Protein AF-A0A2V3ZUW6-F1 (afdb_monomer_lite)

Radius of gyration: 17.03 Å; chains: 1; bounding box: 32×20×54 Å

Structure (mmCIF, N/CA/C/O backbone):
data_AF-A0A2V3ZUW6-F1
#
_entry.id   AF-A0A2V3ZUW6-F1
#
loop_
_atom_site.group_PDB
_atom_site.id
_atom_site.type_symbol
_atom_site.label_atom_id
_atom_site.label_alt_id
_atom_site.label_comp_id
_atom_site.label_asym_id
_atom_site.label_entity_id
_atom_site.label_seq_id
_atom_site.pdbx_PDB_ins_code
_atom_site.Cartn_x
_atom_site.Cartn_y
_atom_site.Cartn_z
_atom_site.occupancy
_atom_site.B_iso_or_equiv
_atom_site.auth_seq_id
_atom_site.auth_comp_id
_atom_site.auth_asym_id
_atom_site.auth_atom_id
_atom_site.pdbx_PDB_model_num
ATOM 1 N N . MET A 1 1 ? -8.734 1.538 32.361 1.00 53.47 1 MET A N 1
ATOM 2 C CA . MET A 1 1 ? -8.189 0.383 31.616 1.00 53.47 1 MET A CA 1
ATOM 3 C C . MET A 1 1 ? -9.386 -0.447 31.164 1.00 53.47 1 MET A C 1
ATOM 5 O O . MET A 1 1 ? -10.097 -0.936 32.032 1.00 53.47 1 MET A O 1
ATOM 9 N N . LYS A 1 2 ? -9.727 -0.479 29.866 1.00 53.44 2 LYS A N 1
ATOM 10 C CA . LYS A 1 2 ? -10.849 -1.311 29.388 1.00 53.44 2 LYS A CA 1
ATOM 11 C C . LYS A 1 2 ? -10.418 -2.779 29.467 1.00 53.44 2 LYS A C 1
ATOM 13 O O . LYS A 1 2 ? -9.372 -3.121 28.927 1.00 53.44 2 LYS A O 1
ATOM 18 N N . MET A 1 3 ? -11.182 -3.609 30.176 1.00 56.53 3 MET A N 1
ATOM 19 C CA . MET A 1 3 ? -10.997 -5.061 30.162 1.00 56.53 3 MET A CA 1
ATOM 20 C C . MET A 1 3 ? -11.680 -5.608 28.910 1.00 56.53 3 MET A C 1
ATOM 22 O O . MET A 1 3 ? -12.895 -5.490 28.779 1.00 56.53 3 MET A O 1
ATOM 26 N N . TYR A 1 4 ? -10.891 -6.152 27.987 1.00 63.50 4 TYR A N 1
ATOM 27 C CA . TYR A 1 4 ? -11.391 -6.842 26.801 1.00 63.50 4 TYR A CA 1
ATOM 28 C C . TYR A 1 4 ? -11.782 -8.271 27.181 1.00 63.50 4 TYR A C 1
ATOM 30 O O . TYR A 1 4 ? -11.039 -8.948 27.895 1.00 63.50 4 TYR A O 1
ATOM 38 N N . THR A 1 5 ? -12.948 -8.732 26.733 1.00 70.94 5 THR A N 1
ATOM 39 C CA . THR A 1 5 ? -13.321 -10.143 26.871 1.00 70.94 5 THR A CA 1
ATOM 40 C C . THR A 1 5 ? -12.523 -10.993 25.876 1.00 70.94 5 THR A C 1
ATOM 42 O O . THR A 1 5 ? -11.976 -10.475 24.902 1.00 70.94 5 THR A O 1
ATOM 45 N N . GLY A 1 6 ? -12.457 -12.314 26.082 1.00 67.88 6 GLY A N 1
ATOM 46 C CA . GLY A 1 6 ? -11.737 -13.212 25.165 1.00 67.88 6 GLY A CA 1
ATOM 47 C C . GLY A 1 6 ? -12.228 -13.142 23.709 1.00 67.88 6 GLY A C 1
ATOM 48 O O . GLY A 1 6 ? -11.449 -13.380 22.793 1.00 67.88 6 GLY A O 1
ATOM 49 N N . LYS A 1 7 ? -13.493 -12.754 23.492 1.00 68.25 7 LYS A N 1
ATOM 50 C CA . LYS A 1 7 ? -14.067 -12.521 22.162 1.00 68.25 7 LYS A CA 1
ATOM 51 C C . LYS A 1 7 ? -13.586 -11.200 21.550 1.00 68.25 7 LYS A C 1
ATOM 53 O O . LYS A 1 7 ? -13.155 -11.191 20.404 1.00 68.25 7 LYS A O 1
ATOM 58 N N . ASP A 1 8 ? -13.579 -10.119 22.332 1.00 72.56 8 ASP A N 1
ATOM 59 C CA . ASP A 1 8 ? -13.135 -8.799 21.858 1.00 72.56 8 ASP A CA 1
ATOM 60 C C . ASP A 1 8 ? -11.656 -8.810 21.452 1.00 72.56 8 ASP A C 1
ATOM 62 O O . ASP A 1 8 ? -11.262 -8.158 20.488 1.00 72.56 8 ASP A O 1
ATOM 66 N N . LEU A 1 9 ? -10.832 -9.577 22.175 1.00 74.44 9 LEU A N 1
ATOM 67 C CA . LEU A 1 9 ? -9.412 -9.718 21.862 1.00 74.44 9 LEU A CA 1
ATOM 68 C C . LEU A 1 9 ? -9.205 -10.356 20.480 1.00 74.44 9 LEU A C 1
ATOM 70 O O . LEU A 1 9 ? -8.369 -9.902 19.705 1.00 74.44 9 LEU A O 1
ATOM 74 N N . HIS A 1 10 ? -10.001 -11.378 20.171 1.00 78.81 10 HIS A N 1
ATOM 75 C CA . HIS A 1 10 ? -9.935 -12.120 18.919 1.00 78.81 10 HIS A CA 1
ATOM 76 C C . HIS A 1 10 ? -10.393 -11.273 17.720 1.00 78.81 10 HIS A C 1
ATOM 78 O O . HIS A 1 10 ? -9.739 -11.264 16.677 1.00 78.81 10 HIS A O 1
ATOM 84 N N . ASP A 1 11 ? -11.462 -10.490 17.890 1.00 82.19 11 ASP A N 1
ATOM 85 C CA . ASP A 1 11 ? -11.970 -9.582 16.856 1.00 82.19 11 ASP A CA 1
ATOM 86 C C . ASP A 1 11 ? -10.972 -8.448 16.549 1.00 82.19 11 ASP A C 1
ATOM 88 O O . ASP A 1 11 ? -10.775 -8.083 15.386 1.00 82.19 11 ASP A O 1
ATOM 92 N N . ILE A 1 12 ? -10.276 -7.931 17.571 1.00 84.31 12 ILE A N 1
ATOM 93 C CA . ILE A 1 12 ? -9.203 -6.940 17.392 1.00 84.31 12 ILE A CA 1
ATOM 94 C C . ILE A 1 12 ? -8.036 -7.544 16.610 1.00 84.31 12 ILE A C 1
ATOM 96 O O . ILE A 1 12 ? -7.533 -6.892 15.696 1.00 84.31 12 ILE A O 1
ATOM 100 N N . THR A 1 13 ? -7.623 -8.776 16.923 1.00 86.06 13 THR A N 1
ATOM 101 C CA . THR A 1 13 ? -6.543 -9.452 16.190 1.00 86.06 13 THR A CA 1
ATOM 102 C C . THR A 1 13 ? -6.888 -9.607 14.712 1.00 86.06 13 THR A C 1
ATOM 104 O O . THR A 1 13 ? -6.084 -9.234 13.862 1.00 86.06 13 THR A O 1
ATOM 107 N N . TYR A 1 14 ? -8.098 -10.061 14.380 1.00 87.12 14 TYR A N 1
ATOM 108 C CA . TYR A 1 14 ? -8.505 -10.177 12.977 1.00 87.12 14 TYR A CA 1
ATOM 109 C C . TYR A 1 14 ? -8.547 -8.839 12.248 1.00 87.12 14 TYR A C 1
ATOM 111 O O . TYR A 1 14 ? -8.097 -8.746 11.106 1.00 87.12 14 TYR A O 1
ATOM 119 N N . ALA A 1 15 ? -9.066 -7.797 12.895 1.00 86.94 15 ALA A N 1
ATOM 120 C CA . ALA A 1 15 ? -9.102 -6.469 12.304 1.00 86.94 15 ALA A CA 1
ATOM 121 C C . ALA A 1 15 ? -7.689 -5.896 12.099 1.00 86.94 15 ALA A C 1
ATOM 123 O O . ALA A 1 15 ? -7.438 -5.258 11.080 1.00 86.94 15 ALA A O 1
ATOM 124 N N . GLN A 1 16 ? -6.749 -6.160 13.011 1.00 88.56 16 GLN A N 1
ATOM 125 C CA . GLN A 1 16 ?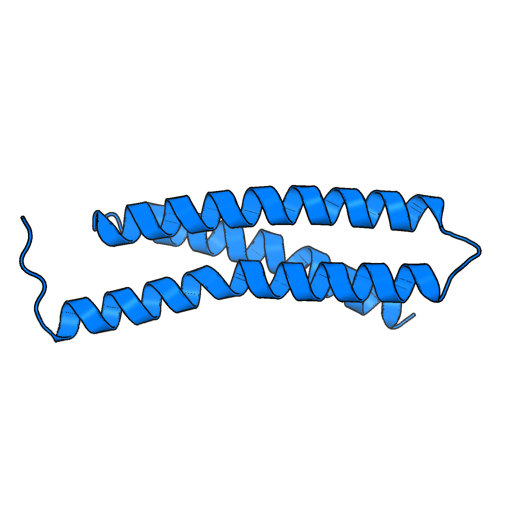 -5.343 -5.782 12.839 1.00 88.56 16 GLN A CA 1
ATOM 126 C C . GLN A 1 16 ? -4.713 -6.485 11.637 1.00 88.56 16 GLN A C 1
ATOM 128 O O . GLN A 1 16 ? -4.169 -5.803 10.771 1.00 88.56 16 GLN A O 1
ATOM 133 N N . THR A 1 17 ? -4.868 -7.807 11.530 1.00 90.00 17 THR A N 1
ATOM 134 C CA . THR A 1 17 ? -4.362 -8.577 10.384 1.00 90.00 17 THR A CA 1
ATOM 135 C C . THR A 1 17 ? -4.974 -8.097 9.066 1.00 90.00 17 THR A C 1
ATOM 137 O O . THR A 1 17 ? -4.276 -7.936 8.071 1.00 90.00 17 THR A O 1
ATOM 140 N N . ALA A 1 18 ? -6.272 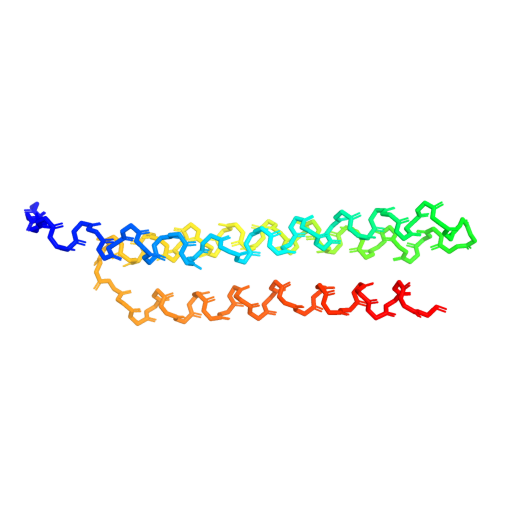-7.783 9.038 1.00 90.38 18 ALA A N 1
ATOM 141 C CA . ALA A 1 18 ? -6.910 -7.245 7.837 1.00 90.38 18 ALA A CA 1
ATOM 142 C C . ALA A 1 18 ? -6.360 -5.865 7.427 1.00 90.38 18 ALA A C 1
ATOM 144 O O . ALA A 1 18 ? -6.353 -5.533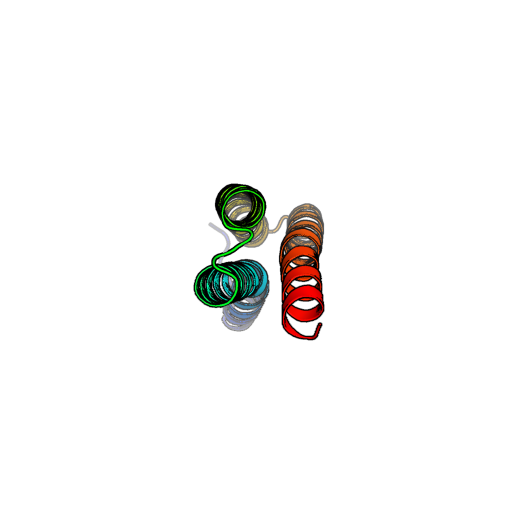 6.241 1.00 90.38 18 ALA A O 1
ATOM 145 N N . LEU A 1 19 ? -5.904 -5.052 8.384 1.00 91.62 19 LEU A N 1
ATOM 146 C CA . LEU A 1 19 ? -5.298 -3.743 8.124 1.00 91.62 19 LEU A CA 1
ATOM 147 C C . LEU A 1 19 ? -3.830 -3.834 7.674 1.00 91.62 19 LEU A C 1
ATOM 149 O O . LEU A 1 19 ? -3.316 -2.841 7.160 1.00 91.62 19 LEU A O 1
ATOM 153 N N . GLU A 1 20 ? -3.176 -4.986 7.846 1.00 91.75 20 GLU A N 1
ATOM 154 C CA . GLU A 1 20 ? -1.798 -5.253 7.397 1.00 91.75 20 GLU A CA 1
ATOM 155 C C . GLU A 1 20 ? -1.720 -5.566 5.897 1.00 91.75 20 GLU A C 1
ATOM 157 O O . GLU A 1 20 ? -0.772 -5.147 5.237 1.00 91.75 20 GLU A O 1
ATOM 162 N N . ILE A 1 21 ? -2.754 -6.201 5.332 1.00 91.88 21 ILE A N 1
ATOM 163 C CA . ILE A 1 21 ? -2.808 -6.634 3.921 1.00 91.88 21 ILE A CA 1
ATOM 164 C C . ILE A 1 21 ? -2.383 -5.539 2.913 1.00 91.88 21 ILE A C 1
ATOM 166 O O . ILE A 1 21 ? -1.611 -5.847 2.004 1.00 91.88 21 ILE A O 1
ATOM 170 N N . PRO A 1 22 ? -2.812 -4.263 3.028 1.00 91.75 22 PRO A N 1
ATOM 171 C CA . PRO A 1 22 ? -2.354 -3.194 2.135 1.00 91.75 22 PRO A CA 1
ATOM 172 C C . PRO A 1 22 ? -0.832 -3.013 2.068 1.00 91.75 22 PRO A C 1
ATOM 174 O O . PRO A 1 22 ? -0.296 -2.653 1.021 1.00 91.75 22 PRO A O 1
ATOM 177 N N . VAL A 1 23 ? -0.131 -3.248 3.180 1.00 91.31 23 VAL A N 1
ATOM 178 C CA . VAL A 1 23 ? 1.331 -3.147 3.244 1.00 91.31 23 VAL A CA 1
ATOM 179 C C . VAL A 1 23 ? 1.960 -4.266 2.417 1.00 91.31 23 VAL A C 1
ATOM 181 O O . VAL A 1 23 ? 2.830 -3.995 1.588 1.00 91.31 23 VAL A O 1
ATOM 184 N N . ASP A 1 24 ? 1.469 -5.497 2.569 1.00 90.62 24 ASP A N 1
ATOM 185 C CA . ASP A 1 24 ? 1.948 -6.655 1.808 1.00 90.62 24 ASP A CA 1
ATOM 186 C C . ASP A 1 24 ? 1.718 -6.482 0.302 1.00 90.62 24 ASP A C 1
ATOM 188 O O . ASP A 1 24 ? 2.615 -6.749 -0.501 1.00 90.62 24 ASP A O 1
ATOM 192 N N . LEU A 1 25 ? 0.549 -5.966 -0.095 1.00 90.12 25 LEU A N 1
ATOM 193 C CA . LEU A 1 25 ? 0.236 -5.677 -1.500 1.00 90.12 25 LEU A CA 1
ATOM 194 C C . LEU A 1 25 ? 1.237 -4.694 -2.124 1.00 90.12 25 LEU A C 1
ATOM 196 O O . LEU A 1 25 ? 1.639 -4.880 -3.274 1.00 90.12 25 LEU A O 1
ATOM 200 N N . LEU A 1 26 ? 1.693 -3.687 -1.372 1.00 90.44 26 LEU A N 1
ATOM 201 C CA . LEU A 1 26 ? 2.714 -2.757 -1.858 1.00 90.44 26 LEU A CA 1
ATOM 202 C C . LEU A 1 26 ? 4.095 -3.387 -1.961 1.00 90.44 26 LEU A C 1
ATOM 204 O O . LEU A 1 26 ? 4.794 -3.129 -2.937 1.00 90.44 26 LEU A O 1
ATOM 208 N N . PHE A 1 27 ? 4.486 -4.240 -1.014 1.00 89.12 27 PHE A N 1
ATOM 209 C CA . PHE A 1 27 ? 5.743 -4.982 -1.134 1.00 89.12 27 PHE A CA 1
ATOM 210 C C . PHE A 1 27 ? 5.748 -5.901 -2.360 1.00 89.12 27 PHE A C 1
ATOM 212 O O . PHE A 1 27 ? 6.759 -5.989 -3.065 1.00 89.12 27 PHE A O 1
ATOM 219 N N . ILE A 1 28 ? 4.613 -6.538 -2.659 1.00 90.31 28 ILE A N 1
ATOM 220 C CA . ILE A 1 28 ? 4.441 -7.321 -3.885 1.00 90.31 28 ILE A CA 1
ATOM 221 C C . ILE A 1 28 ? 4.576 -6.413 -5.116 1.00 90.31 28 ILE A C 1
ATOM 223 O O . ILE A 1 28 ? 5.331 -6.752 -6.027 1.00 90.31 28 ILE A O 1
ATOM 227 N N . SER A 1 29 ? 3.919 -5.246 -5.122 1.00 89.75 29 SER A N 1
ATOM 228 C CA . SER A 1 29 ? 4.014 -4.265 -6.218 1.00 89.75 29 SER A CA 1
ATOM 229 C C . SER A 1 29 ? 5.462 -3.845 -6.489 1.00 89.75 29 SER A C 1
ATOM 231 O O . SER A 1 29 ? 5.949 -4.004 -7.605 1.00 89.75 29 SER A O 1
ATOM 233 N N . VAL A 1 30 ? 6.198 -3.451 -5.444 1.00 90.44 30 VAL A N 1
ATOM 234 C CA . VAL A 1 30 ? 7.619 -3.065 -5.528 1.00 90.44 30 VAL A CA 1
ATOM 235 C C . VAL A 1 30 ? 8.474 -4.192 -6.104 1.00 90.44 30 VAL A C 1
ATOM 237 O O . VAL A 1 30 ? 9.332 -3.959 -6.956 1.00 90.44 30 VAL A O 1
ATOM 240 N N . THR A 1 31 ? 8.228 -5.432 -5.678 1.00 88.88 31 THR A N 1
ATOM 241 C CA . THR A 1 31 ? 8.957 -6.606 -6.181 1.00 88.88 31 THR A CA 1
ATOM 242 C C . THR A 1 31 ? 8.718 -6.811 -7.683 1.00 88.88 31 THR A C 1
ATOM 244 O O . THR A 1 31 ? 9.658 -7.088 -8.437 1.00 88.88 31 THR A O 1
ATOM 247 N N . LEU A 1 32 ? 7.479 -6.628 -8.147 1.00 87.19 32 LEU A N 1
ATOM 248 C CA . LEU A 1 32 ? 7.132 -6.711 -9.569 1.00 87.19 32 LEU A CA 1
ATOM 249 C C . LEU A 1 32 ? 7.736 -5.553 -10.373 1.00 87.19 32 LEU A C 1
ATOM 251 O O . LEU A 1 32 ? 8.229 -5.777 -11.478 1.00 87.19 32 LEU A O 1
ATOM 255 N N . THR A 1 33 ? 7.781 -4.346 -9.810 1.00 88.12 33 THR A N 1
ATOM 256 C CA . THR A 1 33 ? 8.410 -3.175 -10.438 1.00 88.12 33 THR A CA 1
ATOM 257 C C . THR A 1 33 ? 9.907 -3.372 -10.639 1.00 88.12 33 THR A C 1
ATOM 259 O O . THR A 1 33 ? 10.432 -3.097 -11.719 1.00 88.12 33 THR A O 1
ATOM 262 N N . ILE A 1 34 ? 10.604 -3.913 -9.637 1.00 87.44 34 ILE A N 1
ATOM 263 C CA . ILE A 1 34 ? 12.025 -4.266 -9.760 1.00 87.44 34 ILE A CA 1
ATOM 264 C C . ILE A 1 34 ? 12.217 -5.331 -10.846 1.00 87.44 34 ILE A C 1
ATOM 266 O O . ILE A 1 34 ? 13.118 -5.213 -11.676 1.00 87.44 34 ILE A O 1
ATOM 270 N N . THR A 1 35 ? 11.350 -6.345 -10.884 1.00 85.69 35 THR A N 1
ATOM 271 C CA . THR A 1 35 ? 11.406 -7.395 -11.912 1.00 85.69 35 THR A CA 1
ATOM 272 C C . THR A 1 35 ? 11.250 -6.809 -13.318 1.00 85.69 35 THR A C 1
ATOM 274 O O . THR A 1 35 ? 12.068 -7.087 -14.197 1.00 85.69 35 THR A O 1
ATOM 277 N N . PHE A 1 36 ? 10.267 -5.929 -13.521 1.00 83.19 36 PHE A N 1
ATOM 278 C CA . PHE A 1 36 ? 10.052 -5.222 -14.785 1.00 83.19 36 PHE A CA 1
ATOM 279 C C . PHE A 1 36 ? 11.283 -4.410 -15.215 1.00 83.19 36 PHE A C 1
ATOM 281 O O . PHE A 1 36 ? 11.755 -4.538 -16.345 1.00 83.19 36 PHE A O 1
ATOM 288 N N . LEU A 1 37 ? 11.865 -3.651 -14.283 1.00 85.75 37 LEU A N 1
ATOM 289 C CA . LEU A 1 37 ? 13.079 -2.864 -14.504 1.00 85.75 37 LEU A CA 1
ATOM 290 C C . LEU A 1 37 ? 14.264 -3.704 -14.996 1.00 85.75 37 LEU A C 1
ATOM 292 O O . LEU A 1 37 ? 15.036 -3.246 -15.836 1.00 85.75 37 LEU A O 1
ATOM 296 N N . THR A 1 38 ? 14.413 -4.932 -14.491 1.00 81.25 38 THR A N 1
ATOM 297 C CA . THR A 1 38 ? 15.484 -5.837 -14.944 1.00 81.25 38 THR A CA 1
ATOM 298 C C . THR A 1 38 ? 15.242 -6.422 -16.337 1.00 81.25 38 THR A C 1
ATOM 300 O O . THR A 1 38 ? 16.203 -6.798 -17.006 1.00 81.25 38 THR A O 1
ATOM 303 N N . LYS A 1 39 ? 13.981 -6.488 -16.789 1.00 80.44 39 LYS A N 1
ATOM 304 C CA . LYS A 1 39 ? 13.591 -7.052 -18.090 1.00 80.44 39 LYS A CA 1
ATOM 305 C C . LYS A 1 39 ? 13.735 -6.033 -19.229 1.00 80.44 39 LYS A C 1
ATOM 307 O O . LYS A 1 39 ? 14.214 -6.396 -20.300 1.00 80.44 39 LYS A O 1
ATOM 312 N N . GLU A 1 40 ? 13.363 -4.770 -19.012 1.00 71.69 40 GLU A N 1
ATOM 313 C CA . GLU A 1 40 ? 13.397 -3.709 -20.035 1.00 71.69 40 GLU A CA 1
ATOM 314 C C . GLU A 1 40 ? 14.554 -2.711 -19.841 1.00 71.69 40 GLU A C 1
ATOM 316 O O . GLU A 1 40 ? 14.372 -1.554 -19.457 1.00 71.69 40 GLU A O 1
ATOM 321 N N . ALA A 1 41 ? 15.774 -3.133 -20.188 1.00 64.12 41 ALA A N 1
ATOM 322 C CA . ALA A 1 41 ? 16.980 -2.303 -20.060 1.00 64.12 41 ALA A CA 1
ATOM 323 C C . ALA A 1 41 ? 16.955 -0.992 -20.881 1.00 64.12 41 ALA A C 1
ATOM 325 O O . ALA A 1 41 ? 17.734 -0.079 -20.610 1.00 64.12 41 ALA A O 1
ATOM 326 N N . SER A 1 42 ? 16.074 -0.868 -21.878 1.00 68.44 42 SER A N 1
ATOM 327 C CA . SER A 1 42 ? 15.949 0.333 -22.714 1.00 68.44 42 SER A CA 1
ATOM 328 C C . SER A 1 42 ? 15.201 1.491 -22.042 1.00 68.44 42 SER A C 1
ATOM 330 O O . SER A 1 42 ? 15.372 2.629 -22.469 1.00 68.44 42 SER A O 1
ATOM 332 N N . ASN A 1 43 ? 14.407 1.234 -20.994 1.00 66.50 43 ASN A N 1
ATOM 333 C CA . ASN A 1 43 ? 13.524 2.219 -20.349 1.00 66.50 43 ASN A CA 1
ATOM 334 C C . ASN A 1 43 ? 13.758 2.315 -18.829 1.00 66.50 43 ASN A C 1
ATOM 336 O O . ASN A 1 43 ? 12.826 2.378 -18.028 1.00 66.50 43 ASN A O 1
ATOM 340 N N . ILE A 1 44 ? 15.024 2.371 -18.414 1.00 79.06 44 ILE A N 1
ATOM 341 C CA . ILE A 1 44 ? 15.406 2.400 -16.992 1.00 79.06 44 ILE A CA 1
ATOM 342 C C . ILE A 1 44 ? 14.882 3.655 -16.272 1.00 79.06 44 ILE A C 1
ATOM 344 O O . ILE A 1 44 ? 14.395 3.566 -15.147 1.00 79.06 44 ILE A O 1
ATOM 348 N N . THR A 1 45 ? 14.947 4.835 -16.899 1.00 84.75 45 THR A N 1
ATOM 349 C CA . THR A 1 45 ? 14.551 6.104 -16.262 1.00 84.75 45 THR A CA 1
ATOM 350 C C . THR A 1 45 ? 13.091 6.129 -15.782 1.00 84.75 45 THR A C 1
ATOM 352 O O . THR A 1 45 ? 12.885 6.409 -14.599 1.00 84.75 45 THR A O 1
ATOM 355 N N . PRO A 1 46 ? 12.070 5.829 -16.615 1.00 81.69 46 PRO A N 1
ATOM 356 C CA . PRO A 1 46 ? 10.682 5.813 -16.150 1.00 81.69 46 PRO A CA 1
ATOM 357 C C . PRO A 1 46 ? 10.424 4.738 -15.087 1.00 81.69 46 PRO A C 1
ATOM 359 O O . PRO A 1 46 ? 9.686 4.998 -14.138 1.00 81.69 46 PRO A O 1
ATOM 362 N N . GLY A 1 47 ? 11.069 3.571 -15.176 1.00 84.56 47 GLY A N 1
ATOM 363 C CA . GLY A 1 47 ? 10.911 2.536 -14.155 1.00 84.56 47 GLY A CA 1
ATOM 364 C C . GLY A 1 47 ? 11.538 2.913 -12.805 1.00 84.56 47 GLY A C 1
ATOM 365 O O . GLY A 1 47 ? 10.960 2.611 -11.766 1.00 84.56 47 GLY A O 1
ATOM 366 N N . ILE A 1 48 ? 12.665 3.641 -12.782 1.00 88.00 48 ILE A N 1
ATOM 367 C CA . ILE A 1 48 ? 13.245 4.166 -11.530 1.00 88.00 48 ILE A CA 1
ATOM 368 C C . ILE A 1 48 ? 12.298 5.183 -10.884 1.00 88.00 48 ILE A C 1
ATOM 370 O O . ILE A 1 48 ? 12.110 5.160 -9.669 1.00 88.00 48 ILE A O 1
ATOM 374 N N . ILE A 1 49 ? 11.683 6.066 -11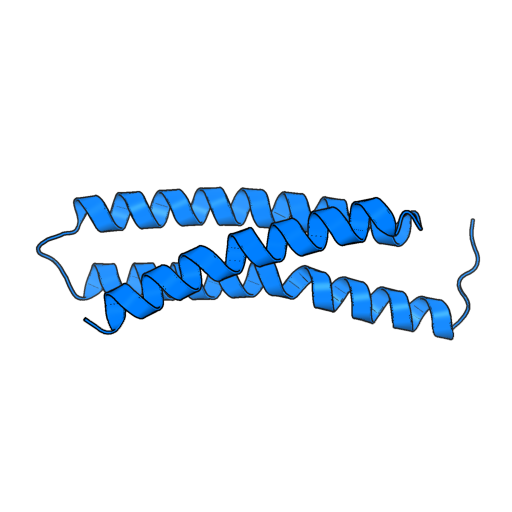.678 1.00 89.56 49 ILE A N 1
ATOM 375 C CA . ILE A 1 49 ? 10.698 7.035 -11.172 1.00 89.56 49 ILE A CA 1
ATOM 376 C C . ILE A 1 49 ? 9.493 6.304 -10.567 1.00 89.56 49 ILE A C 1
ATOM 378 O O . ILE A 1 49 ? 9.040 6.666 -9.477 1.00 89.56 49 ILE A O 1
ATOM 382 N N . LEU A 1 50 ? 9.004 5.257 -11.236 1.00 88.44 50 LEU A N 1
ATOM 383 C CA . LEU A 1 50 ? 7.927 4.412 -10.724 1.00 88.44 50 LEU A CA 1
ATOM 384 C C . LEU A 1 50 ? 8.319 3.753 -9.394 1.00 88.44 50 LEU A C 1
ATOM 386 O O . LEU A 1 50 ? 7.583 3.873 -8.419 1.00 88.44 50 LEU A O 1
ATOM 390 N N . LEU A 1 51 ? 9.513 3.158 -9.320 1.00 90.06 51 LEU A N 1
ATOM 391 C CA . LEU A 1 51 ? 10.026 2.519 -8.108 1.00 90.06 51 LEU A CA 1
ATOM 392 C C . LEU A 1 51 ? 10.127 3.500 -6.930 1.00 90.06 51 LEU A C 1
ATOM 394 O O . LEU A 1 51 ? 9.694 3.191 -5.823 1.00 90.06 51 LEU A O 1
ATOM 398 N N . LEU A 1 52 ? 10.665 4.703 -7.156 1.00 92.00 52 LEU A N 1
ATOM 399 C CA . LEU A 1 52 ? 10.737 5.741 -6.121 1.00 92.00 52 LEU A CA 1
ATOM 400 C C . LEU A 1 52 ? 9.343 6.166 -5.645 1.00 92.00 52 LEU A C 1
ATOM 402 O O . LEU A 1 52 ? 9.137 6.387 -4.451 1.00 92.00 52 LEU A O 1
ATOM 406 N N . THR A 1 53 ? 8.385 6.249 -6.568 1.00 90.81 53 THR A N 1
ATOM 407 C CA . THR A 1 53 ? 6.991 6.575 -6.251 1.00 90.81 53 THR A CA 1
ATOM 408 C C . THR A 1 53 ? 6.360 5.486 -5.384 1.00 90.81 53 THR A C 1
ATOM 410 O O . THR A 1 53 ? 5.737 5.808 -4.375 1.00 90.81 53 THR A O 1
ATOM 413 N N . GLU A 1 54 ? 6.569 4.208 -5.707 1.00 91.06 54 GLU A N 1
ATOM 414 C CA . GLU A 1 54 ? 6.065 3.088 -4.903 1.00 91.06 54 GLU A CA 1
ATOM 415 C C . GLU A 1 54 ? 6.709 3.016 -3.516 1.00 91.06 54 GLU A C 1
ATOM 417 O O . GLU A 1 54 ? 6.013 2.737 -2.544 1.00 91.06 54 GLU A O 1
ATOM 422 N N . ILE A 1 55 ? 8.004 3.327 -3.386 1.00 91.19 55 ILE A N 1
ATOM 423 C CA . ILE A 1 55 ? 8.678 3.400 -2.079 1.00 91.19 55 ILE A CA 1
ATOM 424 C C . ILE A 1 55 ? 8.054 4.495 -1.207 1.00 91.19 55 ILE A C 1
ATOM 426 O O . ILE A 1 55 ? 7.769 4.266 -0.028 1.00 91.19 55 ILE A O 1
ATOM 430 N N . LEU A 1 56 ? 7.816 5.682 -1.775 1.00 92.38 56 LEU A N 1
ATOM 431 C CA . LEU A 1 56 ? 7.126 6.759 -1.065 1.00 92.38 56 LEU A CA 1
ATOM 432 C C . LEU A 1 56 ? 5.714 6.329 -0.662 1.00 92.38 56 LEU A C 1
ATOM 434 O O . LEU A 1 56 ? 5.296 6.565 0.471 1.00 92.38 56 LEU A O 1
ATOM 438 N N . LEU A 1 57 ? 4.996 5.659 -1.561 1.00 92.31 57 LEU A N 1
ATOM 439 C CA . LEU A 1 57 ? 3.650 5.177 -1.289 1.00 92.31 57 LEU A CA 1
ATOM 440 C C . LEU A 1 57 ? 3.633 4.121 -0.173 1.00 92.31 57 LEU A C 1
ATOM 442 O O . LEU A 1 57 ? 2.821 4.222 0.742 1.00 92.31 57 LEU A O 1
ATOM 446 N N . ALA A 1 58 ? 4.577 3.177 -0.187 1.00 90.25 58 ALA A N 1
ATOM 447 C CA . ALA A 1 58 ? 4.764 2.177 0.862 1.00 90.25 58 ALA A CA 1
ATOM 448 C C . ALA A 1 58 ? 5.013 2.829 2.226 1.00 90.25 58 ALA A C 1
ATOM 450 O O . ALA A 1 58 ? 4.404 2.433 3.222 1.00 90.25 58 ALA A O 1
ATOM 451 N N . PHE A 1 59 ? 5.835 3.881 2.275 1.00 91.88 59 PHE A N 1
ATOM 452 C CA . PHE A 1 59 ? 6.053 4.648 3.499 1.00 91.88 59 PHE A CA 1
ATOM 453 C C . PHE A 1 59 ? 4.747 5.256 4.038 1.00 91.88 59 PHE A C 1
ATOM 455 O O . PHE A 1 59 ? 4.426 5.085 5.218 1.00 91.88 59 PHE A O 1
ATOM 462 N N . PHE A 1 60 ? 3.950 5.904 3.182 1.00 92.31 60 PHE A N 1
ATOM 463 C CA . PHE A 1 60 ? 2.655 6.458 3.588 1.00 92.31 60 PHE A CA 1
ATOM 464 C C . PHE A 1 60 ? 1.658 5.374 4.009 1.00 92.31 60 PHE A C 1
ATOM 466 O O . PHE A 1 60 ? 0.964 5.544 5.011 1.00 92.31 60 PHE A O 1
ATOM 473 N N . THR A 1 61 ? 1.619 4.242 3.313 1.00 92.88 61 THR A N 1
ATOM 474 C CA . THR A 1 61 ? 0.747 3.113 3.651 1.00 92.88 61 THR A CA 1
ATOM 475 C C . THR A 1 61 ? 1.079 2.506 5.007 1.00 92.88 61 THR A C 1
ATOM 477 O O . THR A 1 61 ? 0.166 2.225 5.787 1.00 92.88 61 THR A O 1
ATOM 480 N N . VAL A 1 62 ? 2.364 2.377 5.351 1.00 92.62 62 VAL A N 1
ATOM 481 C CA . VAL A 1 62 ? 2.787 1.935 6.690 1.00 92.62 62 VAL A CA 1
ATOM 482 C C . VAL A 1 62 ? 2.346 2.932 7.763 1.00 92.62 62 VAL A C 1
ATOM 484 O O . VAL A 1 62 ? 1.877 2.524 8.826 1.00 92.62 62 VAL A O 1
ATOM 487 N N . ILE A 1 63 ? 2.451 4.238 7.498 1.00 93.62 63 ILE A N 1
ATOM 488 C CA . ILE A 1 63 ? 1.976 5.276 8.422 1.00 93.62 63 ILE A CA 1
ATOM 489 C C . ILE A 1 63 ? 0.459 5.166 8.624 1.00 93.62 63 ILE A C 1
ATOM 491 O O . ILE A 1 63 ? -0.003 5.099 9.763 1.00 93.62 63 ILE A O 1
ATOM 495 N N . ILE A 1 64 ? -0.317 5.105 7.538 1.00 93.38 64 ILE A N 1
ATOM 496 C CA . ILE A 1 64 ? -1.783 4.995 7.583 1.00 93.38 64 ILE A CA 1
ATOM 497 C C . ILE A 1 64 ? -2.205 3.723 8.322 1.00 93.38 64 ILE A C 1
ATOM 499 O O . ILE A 1 64 ? -3.110 3.774 9.158 1.00 93.38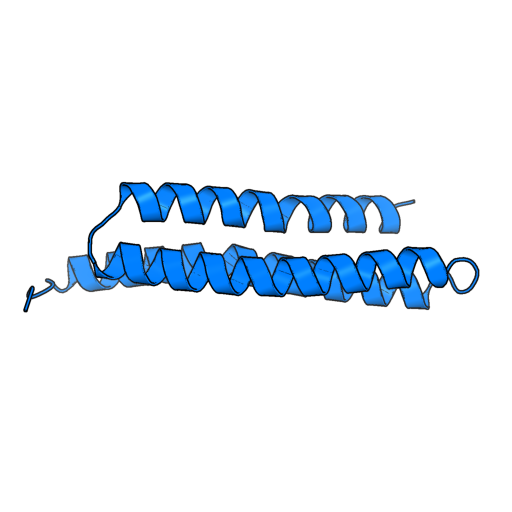 64 ILE A O 1
ATOM 503 N N . TRP A 1 65 ? -1.534 2.598 8.070 1.00 94.06 65 TRP A N 1
ATOM 504 C CA . TRP A 1 65 ? -1.768 1.340 8.777 1.00 94.06 65 TRP A CA 1
ATOM 505 C C . TRP A 1 65 ? -1.558 1.495 10.287 1.00 94.06 65 TRP A C 1
ATOM 507 O O . TRP A 1 65 ? -2.474 1.210 11.061 1.00 94.06 65 TRP A O 1
ATOM 517 N N . ARG A 1 66 ? -0.404 2.030 10.715 1.00 92.94 66 ARG A N 1
ATOM 518 C CA . ARG A 1 66 ? -0.106 2.263 12.139 1.00 92.94 66 ARG A CA 1
ATOM 519 C C . ARG A 1 66 ? -1.162 3.142 12.808 1.00 92.94 66 ARG A C 1
ATOM 521 O O . ARG A 1 66 ? -1.648 2.797 13.884 1.00 92.94 66 ARG A O 1
ATOM 528 N N . TYR A 1 67 ? -1.568 4.230 12.153 1.00 92.62 67 TYR A N 1
ATOM 529 C CA . TYR A 1 67 ? -2.638 5.094 12.657 1.00 92.62 67 TYR A CA 1
ATOM 530 C C . TYR A 1 67 ? -3.995 4.380 12.714 1.00 92.62 67 TYR A C 1
ATOM 532 O O . TYR A 1 67 ? -4.744 4.572 13.671 1.00 92.62 67 TYR A O 1
ATOM 540 N N . SER A 1 68 ? -4.317 3.534 11.733 1.00 91.56 68 SER A N 1
ATOM 541 C CA . SER A 1 68 ? -5.566 2.757 11.711 1.00 91.56 68 SER A CA 1
ATOM 542 C C . SER A 1 68 ? -5.638 1.794 12.895 1.00 91.56 68 SER A C 1
ATOM 544 O O . SER A 1 68 ? -6.640 1.768 13.609 1.00 91.56 68 SER A O 1
ATOM 546 N N . VAL A 1 69 ? -4.546 1.071 13.161 1.00 90.81 69 VAL A N 1
ATOM 547 C CA . VAL A 1 69 ? -4.430 0.153 14.303 1.00 90.81 69 VAL A CA 1
ATOM 548 C C . VAL A 1 69 ? -4.547 0.903 15.630 1.00 90.81 69 VAL A C 1
ATOM 550 O O . VAL A 1 69 ? -5.263 0.461 16.527 1.00 90.81 69 VAL A O 1
ATOM 553 N N . GLU A 1 70 ? -3.920 2.072 15.757 1.00 91.75 70 GLU A N 1
ATOM 554 C CA . GLU A 1 70 ? -4.063 2.908 16.952 1.00 91.75 70 GLU A CA 1
ATOM 555 C C . GLU A 1 70 ? -5.528 3.332 17.177 1.00 91.75 70 GLU A C 1
ATOM 557 O O . GLU A 1 70 ? -6.028 3.308 18.306 1.00 91.75 70 GLU A O 1
ATOM 562 N N . LYS A 1 71 ? -6.261 3.692 16.112 1.00 91.19 71 LYS A N 1
ATOM 563 C CA . LYS A 1 71 ? -7.690 4.032 16.215 1.00 91.19 71 LYS A CA 1
ATOM 564 C C . LYS A 1 71 ? -8.561 2.826 16.553 1.00 91.19 71 LYS A C 1
ATOM 566 O O . LYS A 1 71 ? -9.496 2.993 17.336 1.00 91.19 71 LYS A O 1
ATOM 571 N N . LEU A 1 72 ? -8.230 1.641 16.043 1.00 89.88 72 LEU A N 1
ATOM 572 C CA . LEU A 1 72 ? -8.885 0.385 16.407 1.00 89.88 72 LEU A CA 1
ATOM 573 C C . LEU A 1 72 ? -8.728 0.087 17.906 1.00 89.88 72 LEU A C 1
ATOM 575 O O . LEU A 1 72 ? -9.723 -0.121 18.595 1.00 89.88 72 LEU A O 1
ATOM 579 N N . ILE A 1 73 ? -7.499 0.160 18.431 1.00 87.62 73 ILE A N 1
ATOM 580 C CA . ILE A 1 73 ? -7.195 -0.081 19.855 1.00 87.62 73 ILE A CA 1
ATOM 581 C C . ILE A 1 73 ? -7.904 0.940 20.757 1.00 87.62 73 ILE A C 1
ATOM 583 O O . ILE A 1 73 ? -8.380 0.604 21.841 1.00 87.62 73 ILE A O 1
ATOM 587 N N . ASN A 1 74 ? -8.023 2.187 20.298 1.00 88.25 74 ASN A N 1
ATOM 588 C CA . ASN A 1 74 ? -8.755 3.246 20.994 1.00 88.25 74 ASN A CA 1
ATOM 589 C C . ASN A 1 74 ? -10.285 3.176 20.803 1.00 88.25 74 ASN A C 1
ATOM 591 O O . ASN A 1 74 ? -10.999 4.068 21.264 1.00 88.25 74 ASN A O 1
ATOM 595 N N . ASN A 1 75 ? -10.803 2.124 20.158 1.00 84.44 75 ASN A N 1
ATOM 596 C CA . ASN A 1 75 ? -12.226 1.880 19.909 1.00 84.44 75 ASN A CA 1
ATOM 597 C C . ASN A 1 75 ? -12.920 2.947 19.034 1.00 84.44 75 ASN A C 1
ATOM 599 O O . ASN A 1 75 ? -14.136 3.128 19.106 1.00 84.44 75 ASN A O 1
ATOM 603 N N . ASN A 1 76 ? -12.151 3.654 18.201 1.00 87.31 76 ASN A N 1
ATOM 604 C CA . ASN A 1 76 ? -12.639 4.638 17.237 1.00 87.31 76 ASN A CA 1
ATOM 605 C C . ASN A 1 76 ? -12.791 3.978 15.856 1.00 87.31 76 ASN A C 1
ATOM 607 O O . ASN A 1 76 ? -11.944 4.131 14.974 1.00 87.31 76 ASN A O 1
ATOM 611 N N . LEU A 1 77 ? -13.884 3.233 15.673 1.00 87.88 77 LEU A N 1
ATOM 612 C CA . LEU A 1 77 ? -14.092 2.366 14.504 1.00 87.88 77 LEU A CA 1
ATOM 613 C C . LEU A 1 77 ? -14.267 3.133 13.184 1.00 87.88 77 LEU A C 1
ATOM 615 O O . LEU A 1 77 ? -13.757 2.700 12.157 1.00 87.88 77 LEU A O 1
ATOM 619 N N . ILE A 1 78 ? -14.943 4.287 13.202 1.00 90.56 78 ILE A N 1
ATOM 620 C CA . ILE A 1 78 ? -15.178 5.100 11.995 1.00 90.56 78 ILE A CA 1
ATOM 621 C C . ILE A 1 78 ? -13.856 5.579 11.365 1.00 90.56 78 ILE A C 1
ATOM 623 O O . ILE A 1 78 ? -13.615 5.263 10.199 1.00 90.56 78 ILE A O 1
ATOM 627 N N . PRO A 1 79 ? -12.965 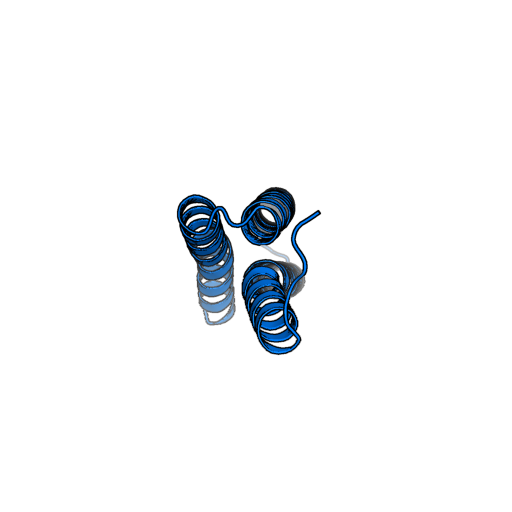6.296 12.084 1.00 88.69 79 PRO A N 1
ATOM 628 C CA . PRO A 1 79 ? -11.695 6.718 11.498 1.00 88.69 79 PRO A CA 1
ATOM 629 C C . PRO A 1 79 ? -10.783 5.532 11.162 1.00 88.69 79 PRO A C 1
ATOM 631 O O . PRO A 1 79 ? -10.061 5.606 10.175 1.00 88.69 79 PRO A O 1
ATOM 634 N N . CYS A 1 80 ? -10.847 4.427 11.916 1.00 90.44 80 CYS A N 1
ATOM 635 C CA . CYS A 1 80 ? -10.152 3.188 11.559 1.00 90.44 80 CYS A CA 1
ATOM 636 C C . CYS A 1 80 ? -10.605 2.656 10.188 1.00 90.44 80 CYS A C 1
ATOM 638 O O . CYS A 1 80 ? -9.772 2.363 9.336 1.00 90.44 80 CYS A O 1
ATOM 640 N N . GLY A 1 81 ? -11.918 2.562 9.958 1.00 89.19 81 GLY A N 1
ATOM 641 C CA . GLY A 1 81 ? -12.476 2.077 8.695 1.00 89.19 81 GLY A CA 1
ATOM 642 C C . GLY A 1 81 ? -12.122 2.973 7.508 1.00 89.19 81 GLY A C 1
ATOM 643 O O . GLY A 1 81 ? -11.727 2.470 6.461 1.00 89.19 81 GLY A O 1
ATOM 644 N N . LEU A 1 82 ? -12.197 4.298 7.678 1.00 94.31 82 LEU A N 1
ATOM 645 C CA . LEU A 1 82 ? -11.844 5.255 6.622 1.00 94.31 82 LEU A CA 1
ATOM 646 C C . LEU A 1 82 ? -10.363 5.177 6.235 1.00 94.31 82 LEU A C 1
ATOM 648 O O . LEU A 1 82 ? -10.042 5.144 5.048 1.00 94.31 82 LEU A O 1
ATOM 652 N N . LEU A 1 83 ? -9.468 5.118 7.224 1.00 93.56 83 LEU A N 1
ATOM 653 C CA . LEU A 1 83 ? -8.033 4.983 6.975 1.00 93.56 83 LEU A CA 1
ATOM 654 C C . LEU A 1 83 ? -7.693 3.618 6.364 1.00 93.56 83 LEU A C 1
ATOM 656 O O . LEU A 1 83 ? -6.902 3.560 5.428 1.00 93.56 83 LEU A O 1
ATOM 660 N N . GLY A 1 84 ? -8.341 2.545 6.825 1.00 91.62 84 GLY A N 1
ATOM 661 C CA . GLY A 1 84 ? -8.214 1.216 6.232 1.00 91.62 84 GLY A CA 1
ATOM 662 C C . GLY A 1 84 ? -8.607 1.213 4.755 1.00 91.62 84 GLY A C 1
ATOM 663 O O . GLY A 1 84 ? -7.802 0.834 3.909 1.00 91.62 84 GLY A O 1
ATOM 664 N N . LEU A 1 85 ? -9.801 1.714 4.421 1.00 94.06 85 LEU A N 1
ATOM 665 C CA . LEU A 1 85 ? -10.272 1.815 3.035 1.00 94.06 85 LEU A CA 1
ATOM 666 C C . LEU A 1 85 ? -9.335 2.652 2.160 1.00 94.06 85 LEU A C 1
ATOM 668 O O . LEU A 1 85 ? -9.036 2.258 1.032 1.00 94.06 85 LEU A O 1
ATOM 672 N N . LEU A 1 86 ? -8.848 3.785 2.670 1.00 94.12 86 LEU A N 1
ATOM 673 C CA . LEU A 1 86 ? -7.857 4.598 1.969 1.00 94.12 86 LEU A CA 1
ATOM 674 C C . LEU A 1 86 ? -6.593 3.779 1.670 1.00 94.12 86 LEU A C 1
ATOM 676 O O . LEU A 1 86 ? -6.107 3.793 0.542 1.00 94.12 86 LEU A O 1
ATOM 680 N N . ASN A 1 87 ? -6.102 3.022 2.651 1.00 93.81 87 ASN A N 1
ATOM 681 C CA . ASN A 1 87 ? -4.890 2.225 2.506 1.00 93.81 87 ASN A CA 1
ATOM 682 C C . ASN A 1 87 ? -5.036 1.101 1.468 1.00 93.81 87 ASN A C 1
ATOM 684 O O . ASN A 1 87 ? -4.134 0.857 0.666 1.00 93.81 87 ASN A O 1
ATOM 688 N N . TYR A 1 88 ? -6.201 0.452 1.434 1.00 94.06 88 TYR A N 1
ATOM 689 C CA . TYR A 1 88 ? -6.530 -0.542 0.411 1.00 94.06 88 TYR A CA 1
ATOM 690 C C . TYR A 1 88 ? -6.523 0.058 -0.998 1.00 94.06 88 TYR A C 1
ATOM 692 O O . TYR A 1 88 ? -5.929 -0.512 -1.907 1.00 94.06 88 TYR A O 1
ATOM 700 N N . ASN A 1 89 ? -7.129 1.231 -1.188 1.00 92.75 89 ASN A N 1
ATOM 701 C CA . ASN A 1 89 ? -7.136 1.878 -2.502 1.00 92.75 89 ASN A CA 1
ATOM 702 C C . ASN A 1 89 ? -5.725 2.282 -2.950 1.00 92.75 89 ASN A C 1
ATOM 704 O O . ASN A 1 89 ? -5.366 2.066 -4.107 1.00 92.75 89 ASN A O 1
ATOM 708 N N . LEU A 1 90 ? -4.918 2.821 -2.030 1.00 91.06 90 LEU A N 1
ATOM 709 C CA . LEU A 1 90 ? -3.533 3.197 -2.314 1.00 91.06 90 LEU A CA 1
ATOM 710 C C . LEU A 1 90 ? -2.674 1.987 -2.694 1.00 91.06 90 LEU A C 1
ATOM 712 O O . LEU A 1 90 ? -1.849 2.101 -3.586 1.00 91.06 90 LEU A O 1
ATOM 716 N N . SER A 1 91 ? -2.882 0.829 -2.072 1.00 92.25 91 SER A N 1
ATOM 717 C CA . SER A 1 91 ? -2.076 -0.371 -2.339 1.00 92.25 91 SER A CA 1
ATOM 718 C C . SER A 1 91 ? -2.506 -1.164 -3.578 1.00 92.25 91 SER A C 1
ATOM 720 O O . SER A 1 91 ? -1.656 -1.700 -4.286 1.00 92.25 91 SER A O 1
ATOM 722 N N . ILE A 1 92 ? -3.805 -1.222 -3.886 1.00 93.19 92 ILE A N 1
ATOM 723 C CA . ILE A 1 92 ? -4.329 -1.987 -5.032 1.00 93.19 92 ILE A CA 1
ATOM 724 C C . ILE A 1 92 ? -3.958 -1.340 -6.370 1.00 93.19 92 ILE A C 1
ATOM 726 O O . ILE A 1 92 ? -3.630 -2.036 -7.329 1.00 93.19 92 ILE A O 1
ATOM 730 N N . TRP A 1 93 ? -4.029 -0.013 -6.460 1.00 90.81 93 TRP A N 1
ATOM 731 C CA . TRP A 1 93 ? -3.810 0.700 -7.717 1.00 90.81 93 TRP A CA 1
ATOM 732 C C . TRP A 1 93 ? -2.417 0.483 -8.349 1.00 90.81 93 TRP A C 1
ATOM 734 O O . TRP A 1 93 ? -2.374 0.107 -9.524 1.00 90.81 93 TRP A O 1
ATOM 744 N N . PRO A 1 94 ? -1.290 0.638 -7.621 1.00 90.12 94 PRO A N 1
ATOM 745 C CA . PRO A 1 94 ? 0.040 0.362 -8.166 1.00 90.12 94 PRO A CA 1
ATOM 746 C C . PRO A 1 94 ? 0.209 -1.113 -8.536 1.00 90.12 94 PRO A C 1
ATOM 748 O O . PRO A 1 94 ? 0.753 -1.404 -9.598 1.00 90.12 94 PRO A O 1
ATOM 751 N N . LEU A 1 95 ? -0.368 -2.033 -7.753 1.00 90.81 95 LEU A N 1
ATOM 752 C CA . LEU A 1 95 ? -0.332 -3.461 -8.060 1.00 90.81 95 LEU A CA 1
ATOM 753 C C . LEU A 1 95 ? -1.024 -3.777 -9.396 1.00 90.81 95 LEU A C 1
ATOM 755 O O . LEU A 1 95 ? -0.471 -4.483 -10.236 1.00 90.81 95 LEU A O 1
ATOM 759 N N . ILE A 1 96 ? -2.225 -3.236 -9.629 1.00 92.06 96 ILE A N 1
ATOM 760 C CA . ILE A 1 96 ? -2.932 -3.412 -10.908 1.00 92.06 96 ILE A CA 1
ATOM 761 C C . ILE A 1 96 ? -2.120 -2.804 -12.055 1.00 92.06 96 ILE A C 1
ATOM 763 O O . ILE A 1 96 ? -1.995 -3.417 -13.116 1.00 92.06 96 ILE A O 1
ATOM 767 N N . TYR A 1 97 ? -1.562 -1.611 -11.845 1.00 90.06 97 TYR A N 1
ATOM 768 C CA . TYR A 1 97 ? -0.775 -0.915 -12.855 1.00 90.06 97 TYR A CA 1
ATOM 769 C C . TYR A 1 97 ? 0.476 -1.705 -13.260 1.00 90.06 97 TYR A C 1
ATOM 771 O O . TYR A 1 97 ? 0.725 -1.880 -14.455 1.00 90.06 97 TYR A O 1
ATOM 779 N N . ILE A 1 98 ? 1.230 -2.242 -12.295 1.00 89.38 98 ILE A N 1
ATOM 780 C CA . ILE A 1 98 ? 2.442 -3.005 -12.598 1.00 89.38 98 ILE A CA 1
ATOM 781 C C . ILE A 1 98 ? 2.131 -4.375 -13.210 1.00 89.38 98 ILE A C 1
ATOM 783 O O . ILE A 1 98 ? 2.870 -4.830 -14.084 1.00 89.38 98 ILE A O 1
ATOM 787 N N . ILE A 1 99 ? 1.019 -5.014 -12.827 1.00 88.94 99 ILE A N 1
ATOM 788 C CA . ILE A 1 99 ? 0.534 -6.237 -13.487 1.00 88.94 99 ILE A CA 1
ATOM 789 C C . ILE A 1 99 ? 0.213 -5.952 -14.957 1.00 88.94 99 ILE A C 1
ATOM 791 O O . ILE A 1 99 ? 0.659 -6.695 -15.830 1.00 88.94 99 ILE A O 1
ATOM 795 N N . TYR A 1 100 ? -0.514 -4.867 -15.237 1.00 88.25 100 TYR A N 1
ATOM 796 C CA . TYR A 1 100 ? -0.840 -4.460 -16.604 1.00 88.25 100 TYR A CA 1
ATOM 797 C C . TYR A 1 100 ? 0.425 -4.221 -17.438 1.00 88.25 100 TYR A C 1
ATOM 799 O O . TYR A 1 100 ? 0.552 -4.781 -18.526 1.00 88.25 100 TYR A O 1
ATOM 807 N N . LEU A 1 101 ? 1.392 -3.474 -16.898 1.00 84.81 101 LEU A N 1
ATOM 808 C CA . LEU A 1 101 ? 2.677 -3.227 -17.558 1.00 84.81 101 LEU A CA 1
ATOM 809 C C . LEU A 1 101 ? 3.471 -4.507 -17.842 1.00 84.81 101 LEU A C 1
ATOM 811 O O . LEU A 1 101 ? 4.074 -4.613 -18.899 1.00 84.81 101 LEU A O 1
ATOM 815 N N . ASN A 1 102 ? 3.472 -5.483 -16.930 1.00 76.56 102 ASN A N 1
ATOM 816 C CA . ASN A 1 102 ? 4.199 -6.743 -17.130 1.00 76.56 102 ASN A CA 1
ATOM 817 C C . ASN A 1 102 ? 3.491 -7.721 -18.083 1.00 76.56 102 ASN A C 1
ATOM 819 O O . ASN A 1 102 ? 4.116 -8.687 -18.526 1.00 76.56 102 ASN A O 1
ATOM 823 N N . SER A 1 103 ? 2.197 -7.515 -18.343 1.00 79.56 103 SER A N 1
ATOM 824 C CA . SER A 1 103 ? 1.394 -8.346 -19.251 1.00 79.56 103 SER A CA 1
ATOM 825 C C . SER A 1 103 ? 1.452 -7.914 -20.721 1.00 79.56 103 SER A C 1
ATOM 827 O O . SER A 1 103 ? 1.026 -8.682 -21.586 1.00 79.56 103 SER A O 1
ATOM 829 N N . LEU A 1 104 ? 1.957 -6.705 -20.982 1.00 63.09 104 LEU A N 1
ATOM 830 C CA . LEU A 1 104 ? 2.268 -6.168 -22.311 1.00 63.09 104 LEU A CA 1
ATOM 831 C C . LEU A 1 104 ? 3.649 -6.650 -22.784 1.00 63.09 104 LEU A C 1
ATOM 833 O O . LEU A 1 104 ? 3.793 -6.809 -24.016 1.00 63.09 104 LEU A O 1
#

Foldseek 3Di:
DDDADPVRVVVLVVLLVLLCVLLVLLVVLLVLLVVLCVVCVPPNVVSVVLNVVSVVLSVVLVVLSVVLSVCVVVVNNVSSVVSSVVSNVSRVVSSVVSVVVVVD

Secondary structure (DSSP, 8-state):
-----HHHHHHHHHHHHHHHHHHHHHHHHHHHHHHHHHH-GGGHHHHHHHHHHHHHHHHHHHHHHHHHHHHHHTT-HHHHHHHHHHHHHHHHHHHHHHHHHHH-

Organism: NCBI:txid2184082

Sequence (104 aa):
MKMYTGKDLHDITYAQTALEIPVDLLFISVTLTITFLTKEASNITPGIILLLTEILLAFFTVIIWRYSVEKLINNNLIPCGLLGLLNYNLSIWPLIYIIYLNSL

pLDDT: mean 86.0, std 9.23, range [53.44, 94.31]